Protein AF-T1HIJ0-F1 (afdb_monomer)

Sequence (47 aa):
AKRLRRLKKAAEVTTPEIIDKIHDMVMDDRRVKVREIASAVGISNER

Solvent-accessible surface area (backbone atoms only — not comparable to full-atom values): 2929 Å² total; per-residue (Å²): 112,71,70,60,55,53,53,52,53,50,58,66,58,68,32,68,72,51,49,50,53,52,49,50,52,45,70,76,37,85,80,64,51,71,68,58,52,29,53,78,70,68,65,55,84,82,130

Foldseek 3Di:
DVVVVVVVVVVVCPDPVLVVVLVVVCVVPVPDDPVNSCVVSVVDDDD

Mean predicted aligned error: 5.53 Å

pLDDT: mean 85.75, std 10.76, range [55.75, 97.38]

Structure (mmCIF, N/CA/C/O backbone):
data_AF-T1HIJ0-F1
#
_entry.id   AF-T1HIJ0-F1
#
loop_
_atom_site.group_PDB
_atom_site.id
_atom_site.type_symbol
_atom_site.label_atom_id
_atom_site.label_alt_id
_atom_site.label_comp_id
_atom_site.label_asym_id
_atom_site.label_entity_id
_atom_site.label_seq_id
_atom_site.pdbx_PDB_ins_code
_atom_site.Cartn_x
_atom_site.Cartn_y
_atom_site.Cartn_z
_atom_site.occupancy
_atom_site.B_iso_or_equiv
_atom_site.auth_seq_id
_atom_site.auth_comp_id
_atom_site.auth_asym_id
_atom_site.auth_atom_id
_atom_site.pdbx_PDB_model_num
ATOM 1 N N . ALA A 1 1 ? 11.064 -6.434 -24.959 1.00 72.75 1 ALA A N 1
ATOM 2 C CA . ALA A 1 1 ? 9.773 -5.837 -24.534 1.00 72.75 1 ALA A CA 1
ATOM 3 C C . ALA A 1 1 ? 9.391 -6.149 -23.074 1.00 72.75 1 ALA A C 1
ATOM 5 O O . ALA A 1 1 ? 9.311 -5.227 -22.270 1.00 72.75 1 ALA A O 1
ATOM 6 N N . LYS A 1 2 ? 9.206 -7.423 -22.685 1.00 72.00 2 LYS A N 1
ATOM 7 C CA . LYS A 1 2 ? 8.719 -7.832 -21.342 1.00 72.00 2 LYS A CA 1
ATOM 8 C C . LYS A 1 2 ? 9.537 -7.285 -20.155 1.00 72.00 2 LYS A C 1
ATOM 10 O O . LYS A 1 2 ? 8.957 -6.883 -19.153 1.00 72.00 2 LYS A O 1
ATOM 15 N N . ARG A 1 3 ? 10.869 -7.215 -20.285 1.00 74.19 3 ARG A N 1
ATOM 16 C CA . ARG A 1 3 ? 11.777 -6.657 -19.260 1.00 74.19 3 ARG A CA 1
ATOM 17 C C . ARG A 1 3 ? 11.520 -5.169 -18.989 1.00 74.19 3 ARG A C 1
ATOM 19 O O . ARG A 1 3 ? 11.435 -4.777 -17.835 1.00 74.19 3 ARG A O 1
ATOM 26 N N . LEU A 1 4 ? 11.319 -4.369 -20.037 1.00 74.38 4 LEU A N 1
ATOM 27 C CA . LEU A 1 4 ? 11.026 -2.934 -19.917 1.00 74.38 4 LEU A CA 1
ATOM 28 C C . LEU A 1 4 ? 9.662 -2.686 -19.261 1.00 74.38 4 LEU A C 1
ATOM 30 O O . LEU A 1 4 ? 9.545 -1.825 -18.399 1.00 74.38 4 LEU A O 1
ATOM 34 N N . ARG A 1 5 ? 8.646 -3.490 -19.606 1.00 75.94 5 ARG A N 1
ATOM 35 C CA . ARG A 1 5 ? 7.317 -3.431 -18.974 1.00 75.94 5 ARG A CA 1
ATOM 36 C C . ARG A 1 5 ? 7.376 -3.733 -17.470 1.00 75.94 5 ARG A C 1
ATOM 38 O O . ARG A 1 5 ? 6.710 -3.061 -16.695 1.00 75.94 5 ARG A O 1
ATOM 45 N N . ARG A 1 6 ? 8.187 -4.714 -17.052 1.00 76.25 6 ARG A N 1
ATOM 46 C CA . ARG A 1 6 ? 8.380 -5.040 -15.626 1.00 76.25 6 ARG A CA 1
ATOM 47 C C . ARG A 1 6 ? 9.053 -3.910 -14.850 1.00 76.25 6 ARG A C 1
ATOM 49 O O . ARG A 1 6 ? 8.647 -3.645 -13.730 1.00 76.25 6 ARG A O 1
ATOM 56 N N . LEU A 1 7 ? 10.040 -3.243 -15.447 1.00 77.62 7 LEU A N 1
ATOM 57 C CA . LEU A 1 7 ? 10.721 -2.107 -14.821 1.00 77.62 7 LEU A CA 1
ATOM 58 C C . LEU A 1 7 ? 9.800 -0.888 -14.682 1.00 77.62 7 LEU A C 1
ATOM 60 O O . LEU A 1 7 ? 9.813 -0.252 -13.637 1.00 77.62 7 LEU A O 1
ATOM 64 N N . LYS A 1 8 ? 8.958 -0.609 -15.687 1.00 77.81 8 LYS A N 1
ATOM 65 C CA . LYS A 1 8 ? 7.932 0.443 -15.588 1.00 77.81 8 LYS A CA 1
ATOM 66 C C . LYS A 1 8 ? 6.937 0.170 -14.458 1.00 77.81 8 LYS A C 1
ATOM 68 O O . LYS A 1 8 ? 6.748 1.028 -13.611 1.00 77.81 8 LYS A O 1
ATOM 73 N N . LYS A 1 9 ? 6.400 -1.055 -14.384 1.00 79.12 9 LYS A N 1
ATOM 74 C CA . LYS A 1 9 ? 5.508 -1.456 -13.286 1.00 79.12 9 LYS A CA 1
ATOM 75 C C . LYS A 1 9 ? 6.207 -1.372 -11.925 1.00 79.12 9 LYS A C 1
ATOM 77 O O . LYS A 1 9 ? 5.599 -0.949 -10.958 1.00 79.12 9 LYS A O 1
ATOM 82 N N . ALA A 1 10 ? 7.483 -1.752 -11.838 1.00 76.38 10 ALA A N 1
ATOM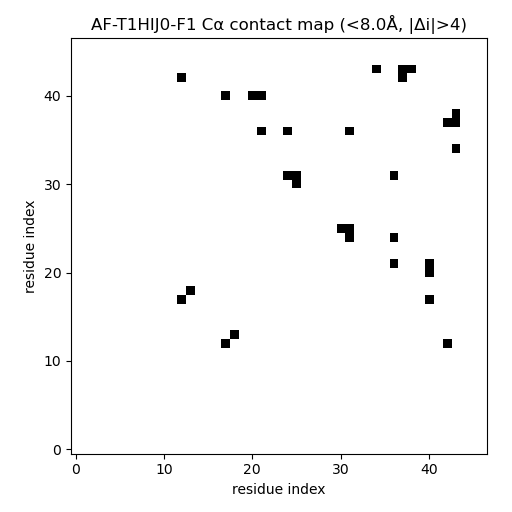 83 C CA . ALA A 1 10 ? 8.244 -1.616 -10.598 1.00 76.38 10 ALA A CA 1
ATOM 84 C C . ALA A 1 10 ? 8.379 -0.145 -10.167 1.00 76.38 10 ALA A C 1
ATOM 86 O O . ALA A 1 10 ? 8.180 0.144 -8.996 1.00 76.38 10 ALA A O 1
ATOM 87 N N . ALA A 1 11 ? 8.648 0.768 -11.107 1.00 77.69 11 ALA A N 1
ATOM 88 C CA . ALA A 1 11 ? 8.735 2.201 -10.828 1.00 77.69 11 ALA A CA 1
ATOM 89 C C . ALA A 1 11 ? 7.392 2.801 -10.370 1.00 77.69 11 ALA A C 1
ATOM 91 O O . ALA A 1 11 ? 7.375 3.611 -9.449 1.00 77.69 11 ALA A O 1
ATOM 92 N N . GLU A 1 12 ? 6.277 2.369 -10.968 1.00 78.31 12 GLU A N 1
ATOM 93 C CA . GLU A 1 12 ? 4.918 2.756 -10.553 1.00 78.31 12 GLU A CA 1
ATOM 94 C C . GLU A 1 12 ? 4.572 2.254 -9.145 1.00 78.31 12 GLU A C 1
ATOM 96 O O . GLU A 1 12 ? 3.868 2.931 -8.412 1.00 78.31 12 GLU A O 1
ATOM 101 N N . VAL A 1 13 ? 5.082 1.084 -8.751 1.00 76.75 13 VAL A N 1
ATOM 102 C CA . VAL A 1 13 ? 4.840 0.479 -7.430 1.00 76.75 13 VAL A CA 1
ATOM 103 C C . VAL A 1 13 ? 5.654 1.143 -6.316 1.00 76.75 13 VAL A C 1
ATOM 105 O O . VAL A 1 13 ? 5.257 1.101 -5.156 1.00 76.75 13 VAL A O 1
ATOM 108 N N . THR A 1 14 ? 6.786 1.762 -6.647 1.00 84.00 14 THR A N 1
ATOM 109 C CA . THR A 1 14 ? 7.654 2.459 -5.685 1.00 84.00 14 THR A CA 1
ATOM 110 C C . THR A 1 14 ? 7.342 3.951 -5.561 1.00 84.00 14 THR A C 1
ATOM 112 O O . THR A 1 14 ? 8.205 4.717 -5.132 1.00 84.00 14 THR A O 1
ATOM 115 N N . THR A 1 15 ? 6.151 4.399 -5.966 1.00 89.75 15 THR A N 1
ATOM 116 C CA . THR A 1 15 ? 5.745 5.789 -5.738 1.00 89.75 15 THR A CA 1
ATOM 117 C C . THR A 1 15 ? 5.560 6.048 -4.237 1.00 89.75 15 THR A C 1
ATOM 119 O O . THR A 1 15 ? 5.122 5.146 -3.515 1.00 89.75 15 THR A O 1
ATOM 122 N N . PRO A 1 16 ? 5.860 7.266 -3.746 1.00 92.81 16 PRO A N 1
ATOM 123 C CA . PRO A 1 16 ? 5.636 7.626 -2.344 1.00 92.81 16 PRO A CA 1
ATOM 124 C C . PRO A 1 16 ? 4.202 7.343 -1.881 1.00 92.81 16 PRO A C 1
ATOM 126 O O . PRO A 1 16 ? 4.006 6.744 -0.836 1.00 92.81 16 PRO A O 1
ATOM 129 N N . GLU A 1 17 ? 3.210 7.634 -2.724 1.00 91.88 17 GLU A N 1
ATOM 130 C CA . GLU A 1 17 ? 1.789 7.390 -2.440 1.00 91.88 17 GLU A CA 1
ATOM 131 C C . GLU A 1 17 ? 1.471 5.912 -2.157 1.00 91.88 17 GLU A C 1
ATOM 133 O O . GLU A 1 17 ? 0.665 5.598 -1.280 1.00 91.88 17 GLU A O 1
ATOM 138 N N . ILE A 1 18 ? 2.098 4.978 -2.884 1.00 92.19 18 ILE A N 1
ATOM 139 C CA . ILE A 1 18 ? 1.910 3.544 -2.632 1.00 92.19 18 ILE A CA 1
ATOM 140 C C . ILE A 1 18 ? 2.641 3.121 -1.356 1.00 92.19 18 ILE A C 1
ATOM 142 O O . ILE A 1 18 ? 2.120 2.290 -0.613 1.00 92.19 18 ILE A O 1
ATOM 146 N N . ILE A 1 19 ? 3.814 3.695 -1.079 1.00 93.12 19 ILE A N 1
ATOM 147 C CA . ILE A 1 19 ? 4.568 3.427 0.152 1.00 93.12 19 ILE A CA 1
ATOM 148 C C . ILE A 1 19 ? 3.773 3.892 1.378 1.00 93.12 19 ILE A C 1
ATOM 150 O O . ILE A 1 19 ? 3.612 3.107 2.312 1.00 93.12 19 ILE A O 1
ATOM 154 N N . ASP A 1 20 ? 3.224 5.106 1.346 1.00 95.56 20 ASP A N 1
ATOM 155 C CA . ASP A 1 20 ? 2.427 5.679 2.436 1.00 95.56 20 ASP A CA 1
ATOM 156 C C . ASP A 1 20 ? 1.171 4.840 2.694 1.00 95.56 20 ASP A C 1
ATOM 158 O O . ASP A 1 20 ? 0.895 4.445 3.825 1.00 95.56 20 ASP A O 1
ATOM 162 N N . LYS A 1 21 ? 0.473 4.422 1.633 1.00 94.12 21 LYS A N 1
ATOM 163 C CA . LYS A 1 21 ? -0.691 3.539 1.766 1.00 94.12 21 LYS A CA 1
ATOM 164 C C . LYS A 1 21 ? -0.340 2.181 2.388 1.00 94.12 21 LYS A C 1
ATOM 166 O O . LYS A 1 21 ? -1.112 1.654 3.186 1.00 94.12 21 LYS A O 1
ATOM 171 N N . ILE A 1 22 ? 0.803 1.589 2.029 1.00 94.81 22 ILE A N 1
ATOM 172 C CA . ILE A 1 22 ? 1.275 0.342 2.657 1.00 94.81 22 ILE A CA 1
ATOM 173 C C . ILE A 1 22 ? 1.621 0.587 4.131 1.00 94.81 22 ILE A C 1
ATOM 175 O O . ILE A 1 22 ? 1.309 -0.259 4.971 1.00 94.81 22 ILE A O 1
ATOM 179 N N . HIS A 1 23 ? 2.250 1.721 4.443 1.00 95.75 23 HIS A N 1
ATOM 180 C CA . HIS A 1 23 ? 2.591 2.102 5.809 1.00 95.75 23 HIS A CA 1
ATOM 181 C C . HIS A 1 23 ? 1.344 2.208 6.690 1.00 95.75 23 HIS A C 1
ATOM 183 O O . HIS A 1 23 ? 1.302 1.570 7.743 1.00 95.75 23 HIS A O 1
ATOM 189 N N . ASP A 1 24 ? 0.313 2.908 6.216 1.00 96.69 24 ASP A N 1
ATOM 190 C CA . ASP A 1 24 ? -0.960 3.058 6.924 1.00 96.69 24 ASP A CA 1
ATOM 191 C C . ASP 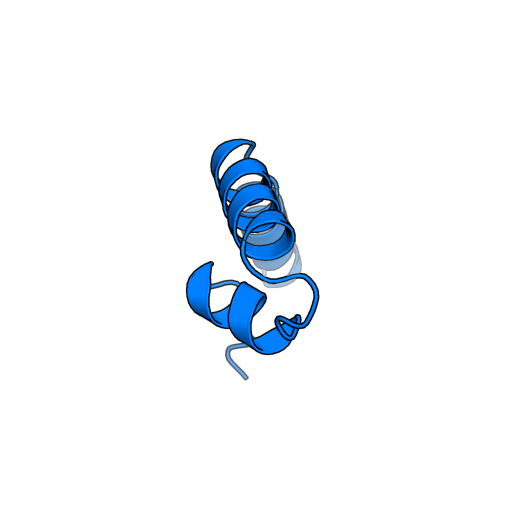A 1 24 ? -1.614 1.700 7.198 1.00 96.69 24 ASP A C 1
A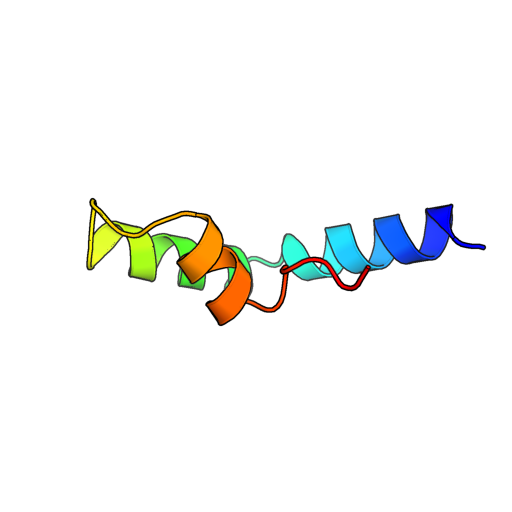TOM 193 O O . ASP A 1 24 ? -1.997 1.414 8.328 1.00 96.69 24 ASP A O 1
ATOM 197 N N . MET A 1 25 ? -1.669 0.814 6.196 1.00 96.19 25 MET A N 1
ATOM 198 C CA . MET A 1 25 ? -2.252 -0.525 6.357 1.00 96.19 25 MET A CA 1
ATOM 199 C C . MET A 1 25 ? -1.507 -1.385 7.391 1.00 96.19 25 MET A C 1
ATOM 201 O O . MET A 1 25 ? -2.137 -2.139 8.130 1.00 96.19 25 MET A O 1
ATOM 205 N N . VAL A 1 26 ? -0.173 -1.299 7.443 1.00 95.94 26 VAL A N 1
ATOM 206 C CA . VAL A 1 26 ? 0.649 -2.048 8.414 1.00 95.94 26 VAL A CA 1
ATOM 207 C C . VAL A 1 26 ? 0.528 -1.463 9.823 1.00 95.94 26 VAL A C 1
ATOM 209 O O . VAL A 1 26 ? 0.583 -2.211 10.804 1.00 95.94 26 VAL A O 1
ATOM 212 N N . MET A 1 27 ? 0.387 -0.140 9.931 1.00 97.00 27 MET A N 1
ATOM 213 C CA . MET A 1 27 ? 0.190 0.541 11.210 1.00 97.00 27 MET A CA 1
ATOM 214 C C . MET A 1 27 ? -1.220 0.322 11.775 1.00 97.00 27 MET A C 1
ATOM 216 O O . MET A 1 27 ? -1.350 0.192 12.992 1.00 97.00 27 MET A O 1
ATOM 220 N N . ASP A 1 28 ? -2.238 0.222 10.917 1.00 97.38 28 ASP A N 1
ATOM 221 C CA . ASP A 1 28 ? -3.626 -0.085 11.290 1.00 97.38 28 ASP A CA 1
ATOM 222 C C . ASP A 1 28 ? -3.787 -1.538 11.776 1.00 97.38 28 ASP A C 1
ATOM 224 O O . ASP A 1 28 ? -4.290 -1.779 12.876 1.00 97.38 28 ASP A O 1
ATOM 228 N N . ASP A 1 29 ? -3.265 -2.517 11.023 1.00 97.19 29 ASP A N 1
ATOM 229 C CA . ASP A 1 29 ? -3.232 -3.925 11.436 1.00 97.19 29 ASP A CA 1
ATOM 230 C C . ASP A 1 29 ? -1.846 -4.553 11.252 1.00 97.19 29 ASP A C 1
ATOM 232 O O . ASP A 1 29 ? -1.440 -4.977 10.169 1.00 97.19 29 ASP A O 1
ATOM 236 N N . ARG A 1 30 ? -1.147 -4.755 12.373 1.00 94.94 30 ARG A N 1
ATOM 237 C CA . ARG A 1 30 ? 0.167 -5.418 12.396 1.00 94.94 30 ARG A CA 1
ATOM 238 C C . ARG A 1 30 ? 0.135 -6.899 11.983 1.00 94.94 30 ARG A C 1
ATOM 240 O O . ARG A 1 30 ? 1.202 -7.495 11.831 1.00 94.94 30 ARG A O 1
ATOM 247 N N . ARG A 1 31 ? -1.041 -7.530 11.855 1.00 96.50 31 ARG A N 1
ATOM 248 C CA . ARG A 1 31 ? -1.211 -8.934 11.424 1.00 96.50 31 ARG A CA 1
ATOM 249 C C . ARG A 1 31 ? -1.666 -9.074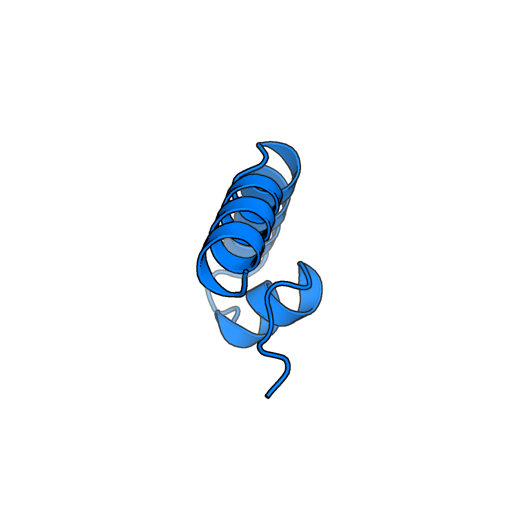 9.968 1.00 96.50 31 ARG A C 1
ATOM 251 O O . ARG A 1 31 ? -1.819 -10.214 9.516 1.00 96.50 31 ARG A O 1
ATOM 258 N N . VAL A 1 32 ? -1.841 -7.968 9.241 1.00 96.44 32 VAL A N 1
ATOM 259 C CA . VAL A 1 32 ? -2.239 -7.974 7.829 1.00 96.44 32 VAL A CA 1
ATOM 260 C C . VAL A 1 32 ? -1.278 -8.820 6.985 1.00 96.44 32 VAL A C 1
ATOM 262 O O . VAL A 1 32 ? -0.053 -8.780 7.155 1.00 96.44 32 VAL A O 1
ATOM 265 N N . LYS A 1 33 ? -1.802 -9.620 6.049 1.00 95.50 33 LYS A N 1
ATOM 266 C CA . LYS A 1 33 ? -0.943 -10.434 5.180 1.00 95.50 33 LYS A CA 1
ATOM 267 C C . LYS A 1 33 ? -0.421 -9.601 4.020 1.00 95.50 33 LYS A C 1
ATOM 269 O O . LYS A 1 33 ? -1.157 -8.874 3.360 1.00 95.50 33 LYS A O 1
ATOM 274 N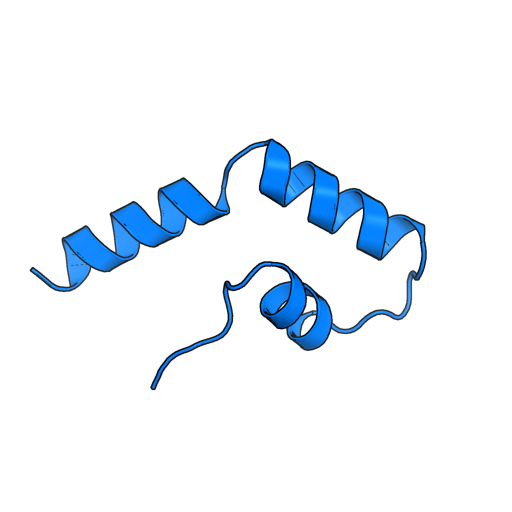 N . VAL A 1 34 ? 0.830 -9.850 3.638 1.00 92.12 34 VAL A N 1
ATOM 275 C CA . VAL A 1 34 ? 1.462 -9.227 2.459 1.00 92.12 3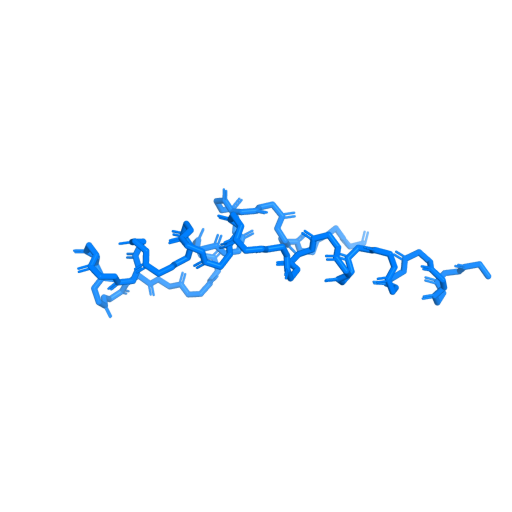4 VAL A CA 1
ATOM 276 C C . VAL A 1 34 ? 0.634 -9.422 1.180 1.00 92.12 34 VAL A C 1
ATOM 278 O O . VAL A 1 34 ? 0.581 -8.533 0.337 1.00 92.12 34 VAL A O 1
ATOM 281 N N . ARG A 1 35 ? -0.064 -10.560 1.031 1.00 92.25 35 ARG A N 1
ATOM 282 C CA . ARG A 1 35 ? -0.953 -10.800 -0.121 1.00 92.25 35 ARG A CA 1
ATOM 283 C C . ARG A 1 35 ? -2.162 -9.860 -0.137 1.00 92.25 35 ARG A C 1
ATOM 285 O O . ARG A 1 35 ? -2.596 -9.468 -1.214 1.00 92.25 35 ARG A O 1
ATOM 292 N N . GLU A 1 36 ? -2.702 -9.528 1.029 1.00 93.25 36 GLU A N 1
ATOM 293 C CA . GLU A 1 36 ? -3.845 -8.620 1.172 1.00 93.25 36 GLU A CA 1
ATOM 294 C C . GLU A 1 36 ? -3.418 -7.190 0.847 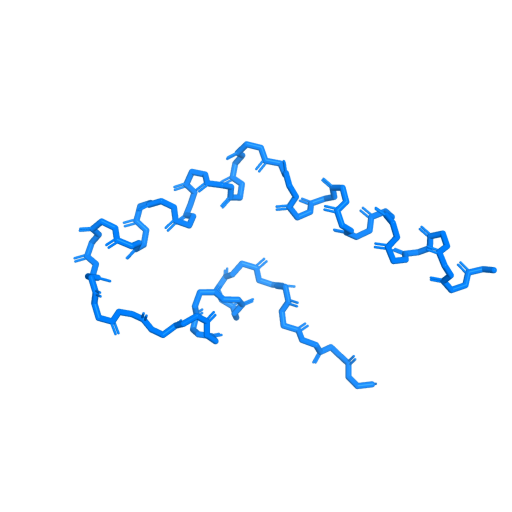1.00 93.25 36 GLU A C 1
ATOM 296 O O . GLU A 1 36 ? -4.066 -6.545 0.025 1.00 93.25 36 GLU A O 1
ATOM 301 N N . ILE A 1 37 ? -2.255 -6.763 1.357 1.00 93.50 37 ILE A N 1
ATOM 302 C CA . ILE A 1 37 ? -1.613 -5.503 0.960 1.00 93.50 37 ILE A CA 1
ATOM 303 C C . ILE A 1 37 ? -1.436 -5.466 -0.563 1.00 93.50 37 ILE A C 1
ATOM 305 O O . ILE A 1 37 ? -1.981 -4.591 -1.228 1.00 93.50 37 ILE A O 1
ATOM 309 N N . ALA A 1 38 ? -0.754 -6.456 -1.148 1.00 89.94 38 ALA A N 1
ATOM 310 C CA . ALA A 1 38 ? -0.478 -6.505 -2.586 1.00 89.94 38 ALA A CA 1
ATOM 311 C C . ALA A 1 38 ? -1.748 -6.492 -3.455 1.00 89.94 38 ALA A C 1
ATOM 313 O O . ALA A 1 38 ? -1.720 -5.974 -4.573 1.00 89.94 38 ALA A O 1
ATOM 314 N N . SER A 1 39 ? -2.850 -7.059 -2.958 1.00 91.12 39 SER A N 1
ATOM 315 C CA . SER A 1 39 ? -4.159 -6.984 -3.608 1.00 91.12 39 SER A CA 1
ATOM 316 C C . SER A 1 39 ? -4.743 -5.570 -3.527 1.00 91.12 39 SER A C 1
ATOM 318 O O . SER A 1 39 ? -5.195 -5.045 -4.541 1.00 91.12 39 SER A O 1
ATOM 320 N N . ALA A 1 40 ? -4.694 -4.934 -2.354 1.00 91.00 40 ALA A N 1
ATOM 321 C CA . ALA A 1 40 ? -5.227 -3.590 -2.114 1.00 91.00 40 ALA A CA 1
ATOM 322 C C . ALA A 1 40 ? -4.461 -2.472 -2.847 1.00 91.00 40 ALA A C 1
ATOM 324 O O . ALA A 1 40 ? -5.032 -1.419 -3.150 1.00 91.00 40 ALA A O 1
ATOM 325 N N . VAL A 1 41 ? -3.176 -2.692 -3.142 1.00 90.19 41 VAL A N 1
ATOM 326 C CA . VAL A 1 41 ? -2.344 -1.779 -3.947 1.00 90.19 41 VAL A CA 1
ATOM 327 C C . VAL A 1 41 ? -2.146 -2.238 -5.399 1.00 90.19 41 VAL A C 1
ATOM 329 O O . VAL A 1 41 ? -1.363 -1.643 -6.130 1.00 90.19 41 VAL A O 1
ATOM 332 N N . GLY A 1 42 ? -2.854 -3.277 -5.861 1.00 85.06 42 GLY A N 1
ATOM 333 C CA . GLY A 1 42 ? -2.859 -3.671 -7.281 1.00 85.06 42 GLY A CA 1
ATOM 334 C C . GLY A 1 42 ? -1.537 -4.255 -7.810 1.00 85.06 42 GLY A C 1
ATOM 335 O O . GLY A 1 42 ? -1.320 -4.340 -9.021 1.00 85.06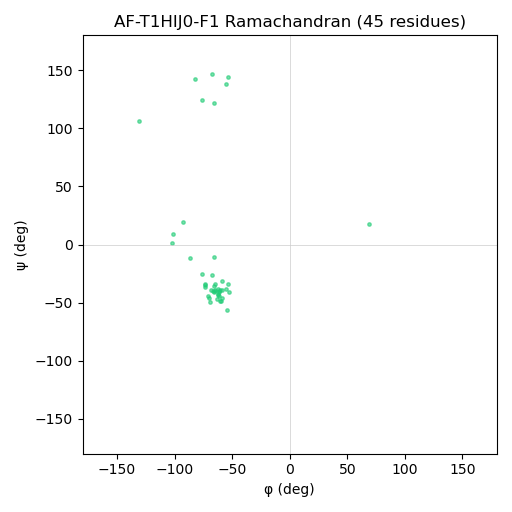 42 GLY A O 1
ATOM 336 N N . ILE A 1 43 ? -0.647 -4.696 -6.916 1.00 81.19 43 ILE A N 1
ATOM 337 C CA . ILE A 1 43 ? 0.663 -5.283 -7.253 1.00 81.19 43 ILE A CA 1
ATOM 338 C C . ILE A 1 43 ? 0.545 -6.795 -7.512 1.00 81.19 43 ILE A C 1
ATOM 340 O O . ILE A 1 43 ? 1.472 -7.414 -8.037 1.00 81.19 43 ILE A O 1
ATOM 344 N N . SER A 1 44 ? -0.596 -7.406 -7.174 1.00 73.75 44 SER A N 1
ATOM 345 C CA . SER A 1 44 ? -0.807 -8.849 -7.325 1.00 73.75 44 SER A CA 1
ATOM 346 C C . SER A 1 44 ? -0.519 -9.357 -8.753 1.00 73.75 44 SER A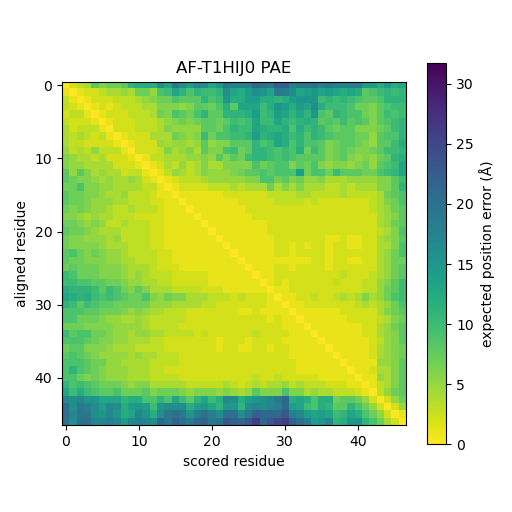 C 1
ATOM 348 O O . SER A 1 44 ? -0.714 -8.657 -9.751 1.00 73.75 44 SER A O 1
ATOM 350 N N . ASN A 1 45 ? 0.033 -10.572 -8.835 1.00 61.78 45 ASN A N 1
ATOM 351 C CA . ASN A 1 45 ? 0.460 -11.191 -10.088 1.00 61.78 45 ASN A CA 1
ATOM 352 C C . ASN A 1 45 ? -0.745 -11.472 -10.997 1.00 61.78 45 ASN A C 1
ATOM 354 O O . ASN A 1 45 ? -1.604 -12.279 -10.652 1.00 61.78 45 ASN A O 1
ATOM 358 N N . GLU A 1 46 ? -0.731 -10.899 -12.197 1.00 62.19 46 GLU A N 1
ATOM 359 C CA . GLU A 1 46 ? -1.372 -11.505 -13.361 1.00 62.19 46 GLU A CA 1
ATOM 360 C C . GLU A 1 46 ? -0.451 -12.648 -13.827 1.00 62.19 46 GLU A C 1
ATOM 362 O O . GLU A 1 46 ? 0.758 -12.434 -13.987 1.00 62.19 46 GLU A O 1
ATOM 367 N N . ARG A 1 47 ? -0.985 -13.872 -13.928 1.00 55.75 47 ARG A N 1
ATOM 368 C CA . ARG A 1 47 ? -0.258 -15.033 -14.468 1.00 55.75 47 ARG A CA 1
ATOM 369 C C . ARG A 1 47 ? -0.026 -14.869 -15.966 1.00 55.75 47 ARG A C 1
ATOM 371 O O . ARG A 1 47 ? -0.992 -14.497 -16.658 1.00 55.75 47 ARG A O 1
#

Organism: Rhodnius prolixus (NCBI:txid13249)

Nearest PDB structures (foldseek):
  4r4g-assembly1_A  TM=8.058E-01  e=9.320E+00  Bacillus subtilis subsp. subtilis str. 168

Secondary structure (DSSP, 8-state):
-HHHHHHHHHHHHT-HHHHHHHHHHHHH-TT--HHHHHHHTT-PPP-

Radius of gyration: 12.1 Å; Cα contacts (8 Å, |Δi|>4): 16; chains: 1; bounding box: 17×23×37 Å